Protein AF-A0A1V4LZ28-F1 (afdb_monomer_lite)

Foldseek 3Di:
DDDVVVVVVVVVVVVVVVVVVVVVVVVVLVVVLVVVLVVLVVVLCLVCVPVDDDFVVSQVSSLVVCVVVVNNQQWPDWGWADPDPFKIWIWTWTDDPPPDTDIDIDIDGRPVVVVVVVVVVD

Radius of gyration: 21.16 Å; chains: 1; bounding box: 53×30×66 Å

pLDDT: mean 78.67, std 12.31, range [41.41, 92.69]

Structure (mmCIF, N/CA/C/O backbone):
data_AF-A0A1V4LZ28-F1
#
_entry.id   AF-A0A1V4LZ28-F1
#
loop_
_atom_site.group_PDB
_atom_site.id
_atom_site.type_symbol
_atom_site.label_atom_id
_atom_site.label_alt_id
_atom_site.label_comp_id
_atom_site.label_asym_id
_atom_site.label_entity_id
_atom_site.label_seq_id
_atom_site.pdbx_PDB_ins_code
_atom_site.Cartn_x
_atom_site.Cartn_y
_atom_site.Cartn_z
_atom_site.occupancy
_atom_site.B_iso_or_equiv
_atom_site.auth_seq_id
_atom_site.auth_comp_id
_atom_site.auth_asym_id
_atom_site.auth_atom_id
_atom_site.pdbx_PDB_model_num
ATOM 1 N N . MET A 1 1 ? -38.809 2.994 34.457 1.00 59.03 1 MET A N 1
ATOM 2 C CA . MET A 1 1 ? -38.454 2.431 33.136 1.00 59.03 1 MET A CA 1
ATOM 3 C C . MET A 1 1 ? -37.115 3.049 32.768 1.00 59.03 1 MET A C 1
ATOM 5 O O . MET A 1 1 ? -37.029 3.951 31.951 1.00 59.03 1 MET A O 1
ATOM 9 N N . ASN A 1 2 ? -36.113 2.663 33.554 1.00 67.69 2 ASN A N 1
ATOM 10 C CA . ASN A 1 2 ?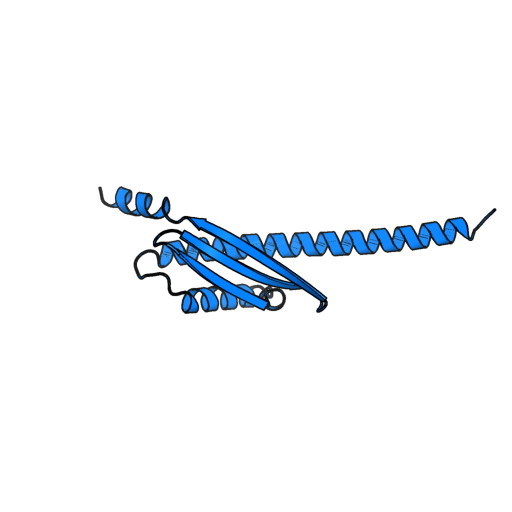 -35.022 3.520 34.011 1.00 67.69 2 ASN A CA 1
ATOM 11 C C . ASN A 1 2 ? -33.722 2.726 33.958 1.00 67.69 2 ASN A C 1
ATOM 13 O O . ASN A 1 2 ? -33.745 1.505 34.105 1.00 67.69 2 ASN A O 1
ATOM 17 N N . ASP A 1 3 ? -32.623 3.444 33.786 1.00 80.31 3 ASP A N 1
ATOM 18 C CA . ASP A 1 3 ? -31.227 3.042 33.976 1.00 80.31 3 ASP A CA 1
ATOM 19 C C . ASP A 1 3 ? -30.696 1.937 33.050 1.00 80.31 3 ASP A C 1
ATOM 21 O O . ASP A 1 3 ? -29.700 2.159 32.368 1.00 80.31 3 ASP A O 1
ATOM 25 N N . TYR A 1 4 ? -31.380 0.801 32.902 1.00 81.75 4 TYR A N 1
ATOM 26 C CA . TYR A 1 4 ? -30.961 -0.286 32.007 1.00 81.75 4 TYR A CA 1
ATOM 27 C C . TYR A 1 4 ? -30.988 0.116 30.530 1.00 81.75 4 TYR A C 1
ATOM 29 O O . TYR A 1 4 ? -30.052 -0.175 29.793 1.00 81.75 4 TYR A O 1
ATOM 37 N N . VAL A 1 5 ? -32.034 0.826 30.095 1.00 84.19 5 VAL A N 1
ATOM 38 C CA . VAL A 1 5 ? -32.138 1.319 28.709 1.00 84.19 5 VAL A CA 1
ATOM 39 C C . VAL A 1 5 ? -31.068 2.375 28.431 1.00 84.19 5 VAL A C 1
ATOM 41 O O . VAL A 1 5 ? -30.476 2.378 27.355 1.00 84.19 5 VAL A O 1
ATOM 44 N N . ILE A 1 6 ? -30.770 3.228 29.416 1.00 85.19 6 ILE A N 1
ATOM 45 C CA . ILE A 1 6 ? -29.747 4.277 29.319 1.00 85.19 6 ILE A CA 1
ATOM 46 C C . ILE A 1 6 ? -28.346 3.650 29.262 1.00 85.19 6 ILE A C 1
ATOM 48 O O . ILE A 1 6 ? -27.538 4.036 28.421 1.00 85.19 6 ILE A O 1
ATOM 52 N N . ALA A 1 7 ? -28.069 2.634 30.085 1.00 88.00 7 ALA A N 1
ATOM 53 C CA . ALA A 1 7 ? -26.811 1.890 30.061 1.00 88.00 7 ALA A CA 1
ATOM 54 C C . ALA A 1 7 ? -26.620 1.107 28.750 1.00 88.00 7 ALA A C 1
ATOM 56 O O . ALA A 1 7 ? -25.523 1.091 28.183 1.00 88.00 7 ALA A O 1
ATOM 57 N N . LEU A 1 8 ? -27.690 0.504 28.223 1.00 87.69 8 LEU A N 1
ATOM 58 C CA . LEU A 1 8 ? -27.664 -0.181 26.930 1.00 87.69 8 LEU A CA 1
ATOM 59 C C . LEU A 1 8 ? -27.381 0.808 25.788 1.00 87.69 8 LEU A C 1
ATOM 61 O O . LEU A 1 8 ? -26.549 0.543 24.925 1.00 87.69 8 LEU A O 1
ATOM 65 N N . PHE A 1 9 ? -28.012 1.983 25.811 1.00 89.31 9 PHE A N 1
ATOM 66 C CA . PHE A 1 9 ? -27.746 3.032 24.826 1.00 89.31 9 PHE A CA 1
ATOM 67 C C . PHE A 1 9 ? -26.326 3.593 24.942 1.00 89.31 9 PHE A C 1
ATOM 69 O O . PHE A 1 9 ? -25.669 3.804 23.924 1.00 89.31 9 PHE A O 1
ATOM 76 N N . GLY A 1 10 ? -25.829 3.801 26.164 1.00 88.31 10 GLY A N 1
ATOM 77 C CA . GLY A 1 10 ? -24.474 4.291 26.410 1.00 88.31 10 GLY A CA 1
ATOM 78 C C . GLY A 1 10 ? -23.404 3.318 25.916 1.00 88.31 10 GLY A C 1
ATOM 79 O O . GLY A 1 10 ? -22.477 3.719 25.214 1.00 88.31 10 GLY A O 1
ATOM 80 N N . THR A 1 11 ? -23.559 2.024 26.203 1.00 90.62 11 THR A N 1
ATOM 81 C CA . THR A 1 11 ? -22.636 0.985 25.710 1.00 90.62 11 THR A CA 1
ATOM 82 C C . THR A 1 11 ? -22.680 0.858 24.188 1.00 90.62 11 THR A C 1
ATOM 84 O O . THR A 1 11 ? -21.628 0.772 23.551 1.00 90.62 11 THR A O 1
ATOM 87 N N . LEU A 1 12 ? -23.871 0.931 23.586 1.00 92.69 12 LEU A N 1
ATOM 88 C CA . LEU A 1 12 ? -24.035 0.894 22.134 1.00 92.69 12 LEU A CA 1
ATOM 89 C C . LEU A 1 12 ? -23.417 2.125 21.454 1.00 92.69 12 LEU A C 1
ATOM 91 O O . LEU A 1 12 ? -22.715 1.978 20.456 1.00 92.69 12 LEU A O 1
ATOM 95 N N . MET A 1 13 ? -23.592 3.323 22.019 1.00 91.00 13 MET A N 1
ATOM 96 C CA . MET A 1 13 ? -22.934 4.538 21.528 1.00 91.00 13 MET A CA 1
ATOM 97 C C . MET A 1 13 ? -21.411 4.435 21.593 1.00 91.00 13 MET A C 1
ATOM 99 O O . MET A 1 13 ? -20.747 4.717 20.598 1.00 91.00 13 MET A O 1
ATOM 103 N N . VAL A 1 14 ? -20.847 4.002 22.726 1.00 90.81 14 VAL A N 1
ATOM 104 C CA . VAL A 1 14 ? -19.392 3.828 22.872 1.00 90.81 14 VAL A CA 1
ATOM 105 C C . VAL A 1 14 ? -18.870 2.816 21.854 1.00 90.81 14 VAL A C 1
ATOM 107 O O . VAL A 1 14 ? -17.859 3.065 21.196 1.00 90.81 14 VAL A O 1
ATOM 110 N N . TYR A 1 15 ? -19.582 1.705 21.662 1.00 91.50 15 TYR A N 1
ATOM 111 C CA . TYR A 1 15 ? -19.235 0.714 20.651 1.00 91.50 15 TYR A CA 1
ATOM 112 C C . TYR A 1 15 ? -19.227 1.317 19.238 1.00 91.50 15 TYR A C 1
ATOM 114 O O . TYR A 1 15 ? -18.227 1.199 18.526 1.00 91.50 15 TYR A O 1
ATOM 122 N N . VAL A 1 16 ? -20.302 2.007 18.842 1.00 89.94 16 VAL A N 1
ATOM 123 C CA . VAL A 1 16 ? -20.415 2.658 17.526 1.00 89.94 16 VAL A CA 1
ATOM 124 C C . VAL A 1 16 ? -19.315 3.703 17.336 1.00 89.94 16 VAL A C 1
ATOM 126 O O . VAL A 1 16 ? -18.692 3.760 16.274 1.00 89.94 16 VAL A O 1
ATOM 129 N N . TRP A 1 17 ? -19.011 4.487 18.367 1.00 89.94 17 TRP A N 1
ATOM 130 C CA . TRP A 1 17 ? -17.968 5.507 18.326 1.00 89.94 17 TRP A CA 1
ATOM 131 C C . TRP A 1 17 ? -16.578 4.897 18.119 1.00 89.94 17 TRP A C 1
ATOM 133 O O . TRP A 1 17 ? -15.843 5.307 17.219 1.00 89.94 17 TRP A O 1
ATOM 143 N N . ILE A 1 18 ? -16.236 3.855 18.884 1.00 86.88 18 ILE A N 1
ATOM 144 C CA . ILE A 1 18 ? -14.971 3.121 18.737 1.00 86.88 18 ILE A CA 1
ATOM 145 C C . ILE A 1 18 ? -14.853 2.526 17.330 1.00 86.88 18 ILE A C 1
ATOM 147 O O . ILE A 1 18 ? -13.792 2.619 16.707 1.00 86.88 18 ILE A O 1
ATOM 151 N N . GLN A 1 19 ? -15.928 1.930 16.807 1.00 84.50 19 GLN A N 1
ATOM 152 C CA . GLN A 1 19 ? -15.933 1.377 15.450 1.00 84.50 19 GLN A CA 1
ATOM 153 C C . GLN A 1 19 ? -15.745 2.465 14.388 1.00 84.50 19 GLN A C 1
ATOM 155 O O . GLN A 1 19 ? -14.978 2.280 13.440 1.00 84.50 19 GLN A O 1
ATOM 160 N N . THR A 1 20 ? -16.374 3.623 14.577 1.00 83.75 20 THR A N 1
ATOM 161 C CA . THR A 1 20 ? -16.260 4.764 13.662 1.00 83.75 20 THR A CA 1
ATOM 162 C C . THR A 1 20 ? -14.832 5.304 13.634 1.00 83.75 20 THR A C 1
ATOM 164 O O . THR A 1 20 ? -14.262 5.457 12.554 1.00 83.75 20 THR A O 1
ATOM 167 N N . ILE A 1 21 ? -14.202 5.502 14.799 1.00 83.25 21 ILE A N 1
ATOM 168 C CA . ILE A 1 21 ? -12.799 5.939 14.887 1.00 83.25 21 ILE A CA 1
ATOM 169 C C . ILE A 1 21 ? -11.869 4.927 14.207 1.00 83.25 21 ILE A C 1
ATOM 171 O O . ILE A 1 21 ? -11.023 5.312 13.398 1.00 83.25 21 ILE A O 1
ATOM 175 N N . LYS A 1 22 ? -12.034 3.625 14.481 1.00 82.25 22 LYS A N 1
ATOM 176 C CA . LYS A 1 22 ? -11.232 2.568 13.839 1.00 82.25 22 LYS A CA 1
ATOM 177 C C . LYS A 1 22 ? -11.381 2.586 12.317 1.00 82.25 22 LYS A C 1
ATOM 179 O O . LYS A 1 22 ? -10.389 2.449 11.602 1.00 82.25 22 LYS A O 1
ATOM 184 N N . SER A 1 23 ? -12.601 2.782 11.821 1.00 80.19 23 SER A N 1
ATOM 185 C CA . SER A 1 23 ? -12.881 2.894 10.388 1.00 80.19 23 SER A CA 1
ATOM 186 C C . SER A 1 23 ? -12.221 4.132 9.774 1.00 80.19 23 SER A C 1
ATOM 188 O O . SER A 1 23 ? -11.576 4.047 8.728 1.00 80.19 23 SER A O 1
ATOM 190 N N . PHE A 1 24 ? -12.284 5.272 10.465 1.00 82.19 24 PHE A N 1
ATOM 191 C CA . PHE A 1 24 ? -11.679 6.515 9.996 1.00 82.19 24 PHE A CA 1
ATOM 192 C C . PHE A 1 24 ? -10.150 6.425 9.920 1.00 82.19 24 PHE A C 1
ATOM 194 O O . PHE A 1 24 ? -9.558 6.771 8.895 1.00 82.19 24 PHE A O 1
ATOM 201 N N . MET A 1 25 ? -9.501 5.884 10.957 1.00 81.81 25 MET A N 1
ATOM 202 C CA . MET A 1 25 ? -8.053 5.643 10.946 1.00 81.81 25 MET A CA 1
ATOM 203 C C . MET A 1 25 ? -7.645 4.712 9.799 1.00 81.81 25 MET A C 1
ATOM 205 O O . MET A 1 25 ? -6.669 4.988 9.101 1.00 81.81 25 MET A O 1
ATOM 209 N N . ARG A 1 26 ? -8.427 3.652 9.544 1.00 78.44 26 ARG A N 1
ATOM 210 C CA . ARG A 1 26 ? -8.206 2.728 8.421 1.00 78.44 26 ARG A CA 1
ATOM 211 C C . ARG A 1 26 ? -8.287 3.444 7.075 1.00 78.44 26 ARG A C 1
ATOM 213 O O . ARG A 1 26 ? -7.409 3.260 6.234 1.00 78.44 26 ARG A O 1
ATOM 220 N N . MET A 1 27 ? -9.310 4.274 6.872 1.00 81.69 27 MET A N 1
ATOM 221 C CA . MET A 1 27 ? -9.453 5.055 5.643 1.00 81.69 27 MET A CA 1
ATOM 222 C C . MET A 1 27 ? -8.292 6.029 5.444 1.00 81.69 27 MET A C 1
ATOM 224 O O . MET A 1 27 ? -7.827 6.196 4.317 1.00 81.69 27 MET A O 1
ATOM 228 N N . ASN A 1 28 ? -7.818 6.668 6.514 1.00 85.56 28 ASN A N 1
ATOM 229 C CA . ASN A 1 28 ? -6.720 7.623 6.423 1.00 85.56 28 ASN A CA 1
ATOM 230 C C . ASN A 1 28 ? -5.391 6.934 6.070 1.00 85.56 28 ASN A C 1
ATOM 232 O O . ASN A 1 28 ? -4.704 7.351 5.138 1.00 85.56 28 ASN A O 1
ATOM 236 N N . LEU A 1 29 ? -5.074 5.825 6.748 1.00 83.75 29 LEU A N 1
ATOM 237 C CA . LEU A 1 29 ? -3.900 5.005 6.444 1.00 83.75 29 LEU A CA 1
ATOM 238 C C . LEU A 1 29 ? -3.931 4.512 4.992 1.00 83.75 29 LEU A C 1
ATOM 240 O O . LEU A 1 29 ? -2.944 4.634 4.268 1.00 83.75 29 LEU A O 1
ATOM 244 N N . PHE A 1 30 ? -5.088 4.024 4.544 1.00 82.44 30 PHE A N 1
ATOM 245 C CA . PHE A 1 30 ? -5.271 3.589 3.167 1.00 82.44 30 PHE A CA 1
ATOM 246 C C . PHE A 1 30 ? -5.018 4.718 2.165 1.00 82.44 30 PHE A C 1
ATOM 248 O O . PHE A 1 30 ? -4.255 4.534 1.219 1.00 82.44 30 PHE A O 1
ATOM 255 N N . LYS A 1 31 ? -5.623 5.896 2.373 1.00 85.25 31 LYS A N 1
ATOM 256 C CA . LYS A 1 31 ? -5.407 7.062 1.503 1.00 85.25 31 LYS A CA 1
ATOM 257 C C . LYS A 1 31 ? -3.926 7.430 1.428 1.00 85.25 31 LYS A C 1
ATOM 259 O O . LYS A 1 31 ? -3.432 7.698 0.335 1.00 85.25 31 LYS A O 1
ATOM 264 N N . LYS A 1 32 ? -3.215 7.386 2.560 1.00 87.06 32 LYS A N 1
ATOM 265 C CA . LYS A 1 32 ? -1.773 7.654 2.630 1.00 87.06 32 LYS A CA 1
ATOM 266 C C . LYS A 1 32 ? -0.971 6.653 1.791 1.00 87.06 32 LYS A C 1
ATOM 268 O O . LYS A 1 32 ? -0.221 7.076 0.915 1.00 87.06 32 LYS A O 1
ATOM 273 N N . ILE A 1 33 ? -1.176 5.350 2.002 1.00 85.50 33 ILE A N 1
ATOM 274 C CA . ILE A 1 33 ? -0.470 4.284 1.266 1.00 85.50 33 ILE A CA 1
ATOM 275 C C . ILE A 1 33 ? -0.783 4.364 -0.229 1.00 85.50 33 ILE A C 1
ATOM 277 O O . ILE A 1 33 ? 0.132 4.374 -1.049 1.00 85.50 33 ILE A O 1
ATOM 281 N N . LYS A 1 34 ? -2.065 4.480 -0.591 1.00 84.38 34 LYS A N 1
ATOM 282 C CA . LYS A 1 34 ? -2.509 4.594 -1.983 1.00 84.38 34 LYS A CA 1
ATOM 283 C C . LYS A 1 34 ? -1.818 5.758 -2.691 1.00 84.38 34 LYS A C 1
ATOM 285 O O . LYS A 1 34 ? -1.231 5.560 -3.751 1.00 84.38 34 LYS A O 1
ATOM 290 N N . ASN A 1 35 ? -1.888 6.959 -2.116 1.00 86.75 35 ASN A N 1
ATOM 291 C CA . ASN A 1 35 ? -1.292 8.143 -2.730 1.00 86.75 35 ASN A CA 1
ATOM 292 C C . ASN A 1 35 ? 0.220 7.983 -2.873 1.00 86.75 35 ASN A C 1
ATOM 294 O O . ASN A 1 35 ? 0.775 8.326 -3.914 1.00 86.75 35 ASN A O 1
ATOM 298 N N . ARG A 1 36 ? 0.883 7.416 -1.860 1.00 87.50 36 ARG A N 1
ATOM 299 C CA . ARG A 1 36 ? 2.329 7.227 -1.898 1.00 87.50 36 ARG A CA 1
ATOM 300 C C . ARG A 1 36 ? 2.753 6.241 -2.976 1.00 87.50 36 ARG A C 1
ATOM 302 O O . ARG A 1 36 ? 3.634 6.555 -3.768 1.00 87.50 36 ARG A O 1
ATOM 309 N N . ILE A 1 37 ? 2.095 5.087 -3.045 1.00 86.00 37 ILE A N 1
ATOM 310 C CA . ILE A 1 37 ? 2.384 4.071 -4.056 1.00 86.00 37 ILE A CA 1
ATOM 311 C C . ILE A 1 37 ? 2.131 4.625 -5.457 1.00 86.00 37 ILE A C 1
ATOM 313 O O . ILE A 1 37 ? 2.973 4.429 -6.324 1.00 86.00 37 ILE A O 1
ATOM 317 N N . LEU A 1 38 ? 1.039 5.363 -5.682 1.00 84.25 38 LEU A N 1
ATOM 318 C CA . LEU A 1 38 ? 0.779 6.000 -6.978 1.00 84.25 38 LEU A CA 1
ATOM 319 C C . LEU A 1 38 ? 1.905 6.960 -7.380 1.00 84.25 38 LEU A C 1
ATOM 321 O O . LEU A 1 38 ? 2.402 6.866 -8.496 1.00 84.25 38 LEU A O 1
ATOM 325 N N . VAL A 1 39 ? 2.351 7.830 -6.468 1.00 86.62 39 VAL A N 1
ATOM 326 C CA . VAL A 1 39 ? 3.462 8.763 -6.730 1.00 86.62 39 VAL A CA 1
ATOM 327 C C . VAL A 1 39 ? 4.751 8.012 -7.058 1.00 86.62 39 VAL A C 1
ATOM 329 O O . VAL A 1 39 ? 5.403 8.321 -8.051 1.00 86.62 39 VAL A O 1
ATOM 332 N N . LEU A 1 40 ? 5.099 7.002 -6.259 1.00 86.88 40 LEU A N 1
ATOM 333 C CA . LEU A 1 40 ? 6.290 6.180 -6.476 1.00 86.88 40 LEU A CA 1
ATOM 334 C C . LEU A 1 40 ? 6.223 5.400 -7.792 1.00 86.88 40 LEU A C 1
ATOM 336 O O . LEU A 1 40 ? 7.230 5.274 -8.479 1.00 86.88 40 LEU A O 1
ATOM 340 N N . THR A 1 41 ? 5.039 4.907 -8.157 1.00 83.50 41 THR A N 1
ATOM 341 C CA . THR A 1 41 ? 4.809 4.218 -9.431 1.00 83.50 41 THR A CA 1
ATOM 342 C C . THR A 1 41 ? 5.041 5.156 -10.595 1.00 83.50 41 THR A C 1
ATOM 344 O O . THR A 1 41 ? 5.787 4.816 -11.506 1.00 83.50 41 THR A O 1
ATOM 347 N N . THR A 1 42 ? 4.445 6.346 -10.552 1.00 81.19 42 THR A N 1
ATOM 348 C CA . THR A 1 42 ? 4.632 7.364 -11.585 1.00 81.19 42 THR A CA 1
ATOM 349 C C . THR A 1 42 ? 6.101 7.750 -11.713 1.00 81.19 42 THR A C 1
ATOM 351 O O . THR A 1 42 ? 6.612 7.795 -12.824 1.00 81.19 42 THR A O 1
ATOM 354 N N . LEU A 1 43 ? 6.798 7.968 -10.595 1.00 83.38 43 LEU A N 1
ATOM 355 C CA . LEU A 1 43 ? 8.217 8.325 -10.594 1.00 83.38 43 LEU A CA 1
ATOM 356 C C . LEU A 1 43 ? 9.082 7.211 -11.198 1.00 83.38 43 LEU A C 1
ATOM 358 O O . LEU A 1 43 ? 9.861 7.470 -12.109 1.00 83.38 43 LEU A O 1
ATOM 362 N N . TYR A 1 44 ? 8.872 5.964 -10.770 1.00 83.25 44 TYR A N 1
ATOM 363 C CA . TYR A 1 44 ? 9.595 4.812 -11.305 1.00 83.25 44 TYR A CA 1
ATOM 364 C C . TYR A 1 44 ? 9.361 4.636 -12.809 1.00 83.25 44 TYR A C 1
ATOM 366 O O . TYR A 1 44 ? 10.307 4.419 -13.562 1.00 83.25 44 TYR A O 1
ATOM 374 N N . VA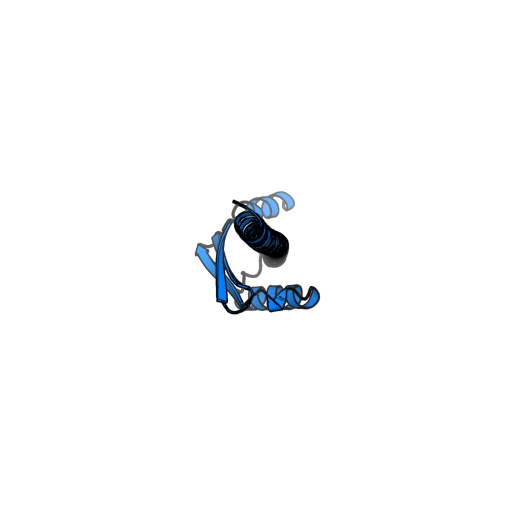L A 1 45 ? 8.105 4.756 -13.248 1.00 78.19 45 VAL A N 1
ATOM 375 C CA . VAL A 1 45 ? 7.724 4.654 -14.660 1.00 78.19 45 VAL A CA 1
ATOM 376 C C . VAL A 1 45 ? 8.362 5.763 -15.487 1.00 78.19 45 VAL A C 1
ATOM 378 O O . VAL A 1 45 ? 8.840 5.477 -16.573 1.00 78.19 45 VAL A O 1
ATOM 381 N N . VAL A 1 46 ? 8.399 7.003 -14.995 1.00 76.12 46 VAL A N 1
ATOM 382 C CA . VAL A 1 46 ? 9.029 8.125 -15.708 1.00 76.12 46 VAL A CA 1
ATOM 383 C C . VAL A 1 46 ? 10.537 7.915 -15.843 1.00 76.12 46 VAL A C 1
ATOM 385 O O . VAL A 1 46 ? 11.078 8.103 -16.930 1.00 76.12 46 VAL A O 1
ATOM 388 N N . GLU A 1 47 ? 11.208 7.480 -14.775 1.00 76.12 47 GLU A N 1
ATOM 389 C CA . GLU A 1 47 ? 12.654 7.223 -14.783 1.00 76.12 47 GLU A CA 1
ATOM 390 C C . GLU A 1 47 ? 13.036 6.036 -15.680 1.00 76.12 47 GLU A C 1
ATOM 392 O O . GLU A 1 47 ? 14.025 6.101 -16.405 1.00 76.12 47 GLU A O 1
ATOM 397 N N . HIS A 1 48 ? 12.227 4.972 -15.683 1.00 73.62 48 HIS A N 1
ATOM 398 C CA . HIS A 1 48 ? 12.522 3.718 -16.388 1.00 73.62 48 HIS A CA 1
ATOM 399 C C . HIS A 1 48 ? 11.678 3.531 -17.659 1.00 73.62 48 HIS A C 1
ATOM 401 O O . HIS A 1 48 ? 11.624 2.434 -18.216 1.00 73.62 48 HIS A O 1
ATOM 407 N N . ALA A 1 49 ? 11.043 4.598 -18.166 1.00 62.84 49 ALA A N 1
ATOM 408 C CA . ALA A 1 49 ? 10.170 4.558 -19.346 1.00 62.84 49 ALA A CA 1
A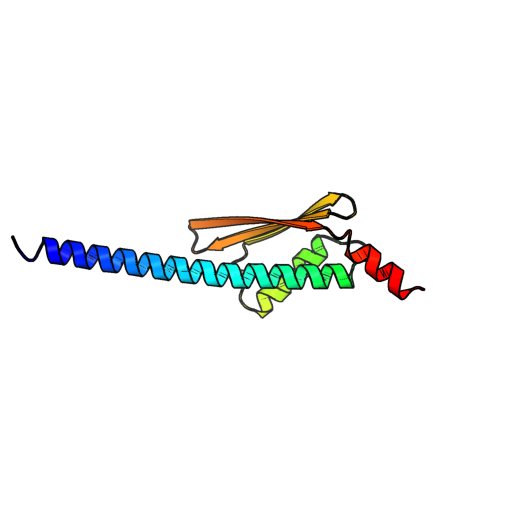TOM 409 C C . ALA A 1 49 ? 10.873 4.006 -20.599 1.00 62.84 49 ALA A C 1
ATOM 411 O O . ALA A 1 49 ? 10.214 3.519 -21.515 1.00 62.84 49 ALA A O 1
ATOM 412 N N . ARG A 1 50 ? 12.208 4.113 -20.655 1.00 52.41 50 ARG A N 1
ATOM 413 C CA . ARG A 1 50 ? 13.031 3.752 -21.818 1.00 52.41 50 ARG A CA 1
ATOM 414 C C . ARG A 1 50 ? 13.692 2.378 -21.738 1.00 52.41 50 ARG A C 1
ATOM 416 O O . ARG A 1 50 ? 13.981 1.817 -22.787 1.00 52.41 50 ARG A O 1
ATOM 423 N N . GLU A 1 51 ? 13.926 1.839 -20.543 1.00 56.50 51 GLU A N 1
ATOM 424 C CA . GLU A 1 51 ? 14.698 0.593 -20.360 1.00 56.50 51 GLU A CA 1
ATOM 425 C C . GLU A 1 51 ? 13.817 -0.661 -20.245 1.00 56.50 51 GLU A C 1
ATOM 427 O O . GLU A 1 51 ? 14.318 -1.776 -20.132 1.00 56.50 51 GLU A O 1
ATOM 432 N N . GLY A 1 52 ? 12.496 -0.492 -20.355 1.00 62.12 52 GLY A N 1
ATOM 433 C CA . GLY A 1 52 ? 11.531 -1.566 -20.173 1.00 62.12 52 GLY A CA 1
ATOM 434 C C . GLY A 1 52 ? 11.219 -1.752 -18.692 1.00 62.12 52 GLY A C 1
ATOM 435 O O . GLY A 1 52 ? 12.092 -1.929 -17.849 1.00 62.12 52 GLY A O 1
ATOM 436 N N . PHE A 1 53 ? 9.938 -1.692 -18.346 1.00 68.00 53 PHE A N 1
ATOM 437 C CA . PHE A 1 53 ? 9.518 -1.850 -16.962 1.00 68.00 53 PHE A CA 1
ATOM 438 C C . PHE A 1 53 ? 9.717 -3.299 -16.502 1.00 68.00 53 PHE A C 1
ATOM 440 O O . PHE A 1 53 ? 9.039 -4.216 -16.971 1.00 68.00 53 PHE A O 1
ATOM 447 N N . ILE A 1 54 ? 10.599 -3.510 -15.524 1.00 69.50 54 ILE A N 1
ATOM 448 C CA . ILE A 1 54 ? 10.834 -4.829 -14.931 1.00 69.50 54 ILE A CA 1
ATOM 449 C C . ILE A 1 54 ? 10.031 -4.937 -13.634 1.00 69.50 54 ILE A C 1
ATOM 451 O O . ILE A 1 54 ? 10.388 -4.365 -12.604 1.00 69.50 54 ILE A O 1
ATOM 455 N N . GLY A 1 55 ? 8.955 -5.730 -13.655 1.00 70.94 55 GLY A N 1
ATOM 456 C CA . GLY A 1 55 ? 8.029 -5.857 -12.520 1.00 70.94 55 GLY A CA 1
ATOM 457 C C . GLY A 1 55 ? 8.690 -6.253 -11.191 1.00 70.94 55 GLY A C 1
ATOM 458 O O . GLY A 1 55 ? 8.265 -5.792 -10.133 1.00 70.94 55 GLY A O 1
ATOM 459 N N . TYR A 1 56 ? 9.765 -7.050 -11.229 1.00 75.62 56 TYR A N 1
ATOM 460 C CA . TYR A 1 56 ? 10.533 -7.412 -10.031 1.00 75.62 56 TYR A CA 1
ATOM 461 C C . TYR A 1 56 ? 11.305 -6.224 -9.434 1.00 75.62 56 TYR A C 1
ATOM 463 O O . TYR A 1 56 ? 11.265 -6.009 -8.222 1.00 75.62 56 TYR A O 1
ATOM 471 N N . GLN A 1 57 ? 11.968 -5.421 -10.273 1.00 81.06 57 GLN A N 1
ATOM 472 C CA . GLN A 1 57 ? 12.701 -4.235 -9.824 1.00 81.06 57 GLN A CA 1
ATOM 473 C C . GLN A 1 57 ? 11.747 -3.183 -9.258 1.00 81.06 57 GLN A C 1
ATOM 475 O O . GLN A 1 57 ? 11.992 -2.657 -8.173 1.00 81.06 57 GLN A O 1
ATOM 480 N N . TYR A 1 58 ? 10.619 -2.960 -9.935 1.00 84.50 58 TYR A N 1
ATOM 481 C CA . TYR A 1 58 ? 9.545 -2.107 -9.442 1.00 84.50 58 TYR A CA 1
ATOM 482 C C . TYR A 1 58 ? 9.049 -2.552 -8.060 1.00 84.50 58 TYR A C 1
ATOM 484 O O . TYR A 1 58 ? 8.958 -1.748 -7.131 1.00 84.50 58 TYR A O 1
ATOM 492 N N . ARG A 1 59 ? 8.760 -3.848 -7.891 1.00 83.94 59 ARG A N 1
ATOM 493 C CA . ARG A 1 59 ? 8.277 -4.386 -6.614 1.00 83.94 59 ARG A CA 1
ATOM 494 C C . ARG A 1 59 ? 9.280 -4.124 -5.488 1.00 83.94 59 ARG A C 1
ATOM 496 O O . ARG A 1 59 ? 8.882 -3.659 -4.421 1.00 83.94 59 ARG A O 1
ATOM 503 N N . ASN A 1 60 ? 10.565 -4.376 -5.730 1.00 87.12 60 ASN A N 1
ATOM 504 C CA . ASN A 1 60 ? 11.617 -4.119 -4.747 1.00 87.12 60 ASN A CA 1
ATOM 505 C C . ASN A 1 60 ? 11.772 -2.625 -4.441 1.00 87.12 60 ASN A C 1
ATOM 507 O O . ASN A 1 60 ? 11.930 -2.256 -3.278 1.00 87.12 60 ASN A O 1
ATOM 511 N N . PHE A 1 61 ? 11.672 -1.765 -5.457 1.00 88.12 61 PHE A N 1
ATOM 512 C CA . PHE A 1 61 ? 11.681 -0.315 -5.285 1.00 88.12 61 PHE A CA 1
ATOM 513 C C . PHE A 1 61 ? 10.547 0.148 -4.362 1.00 88.12 61 PHE A C 1
ATOM 515 O O . PHE A 1 61 ? 10.804 0.849 -3.382 1.00 88.12 61 PHE A O 1
ATOM 522 N N . ILE A 1 62 ? 9.314 -0.300 -4.621 1.00 88.19 62 ILE A N 1
ATOM 523 C CA . ILE A 1 62 ? 8.155 0.037 -3.790 1.00 88.19 62 ILE A CA 1
ATOM 524 C C . ILE A 1 62 ? 8.324 -0.490 -2.369 1.00 88.19 62 ILE A C 1
ATOM 526 O O . ILE A 1 62 ? 8.098 0.259 -1.425 1.00 88.19 62 ILE A O 1
ATOM 530 N N . TYR A 1 63 ? 8.740 -1.744 -2.187 1.00 88.50 63 TYR A N 1
ATOM 531 C CA . TYR A 1 63 ? 8.914 -2.298 -0.844 1.00 88.50 63 TYR A CA 1
ATOM 532 C C . TYR A 1 63 ? 9.960 -1.551 -0.029 1.00 88.50 63 TYR A C 1
ATOM 534 O O . TYR A 1 63 ? 9.671 -1.220 1.116 1.00 88.50 63 TYR A O 1
ATOM 542 N N . ARG A 1 64 ? 11.104 -1.204 -0.626 1.00 89.75 64 ARG A N 1
ATOM 543 C CA . ARG A 1 64 ? 12.134 -0.405 0.046 1.00 89.75 64 ARG A CA 1
ATOM 544 C C . ARG A 1 64 ? 11.601 0.967 0.458 1.00 89.75 64 ARG A C 1
ATOM 546 O O . ARG A 1 64 ? 11.804 1.396 1.585 1.00 89.75 64 ARG A O 1
ATOM 553 N N . LYS A 1 65 ? 10.864 1.643 -0.429 1.00 89.25 65 LYS A N 1
ATOM 554 C CA . LYS A 1 65 ? 10.271 2.953 -0.116 1.00 89.25 65 LYS A CA 1
ATOM 555 C C . LYS A 1 65 ? 9.164 2.886 0.930 1.00 89.25 65 LYS A C 1
ATOM 557 O O . LYS A 1 65 ? 9.057 3.777 1.762 1.00 89.25 65 LYS A O 1
ATOM 562 N N . LEU A 1 66 ? 8.366 1.824 0.932 1.00 87.69 66 LEU A N 1
ATOM 563 C CA . LEU A 1 66 ? 7.373 1.600 1.982 1.00 87.69 66 LEU A CA 1
ATOM 564 C C . LEU A 1 66 ? 8.015 1.239 3.326 1.00 87.69 66 LEU A C 1
ATOM 566 O O . LEU A 1 66 ? 7.419 1.513 4.364 1.00 87.69 66 LEU A O 1
ATOM 570 N N . GLU A 1 67 ? 9.187 0.607 3.319 1.00 88.94 67 GLU A N 1
ATOM 571 C CA . GLU A 1 67 ? 9.951 0.277 4.523 1.00 88.94 67 GLU A CA 1
ATOM 572 C C . GLU A 1 67 ? 10.566 1.528 5.160 1.00 88.94 67 GLU A C 1
ATOM 574 O O . GLU A 1 67 ? 10.398 1.721 6.359 1.00 88.94 67 GLU A O 1
ATOM 579 N N . GLU A 1 68 ? 11.143 2.430 4.354 1.00 88.06 68 GLU A N 1
ATOM 580 C CA . GLU A 1 68 ? 11.631 3.752 4.796 1.00 88.06 68 GLU A CA 1
ATOM 581 C C . GLU A 1 68 ? 10.549 4.580 5.526 1.00 88.06 68 GLU A C 1
ATOM 583 O O . GLU A 1 68 ? 10.865 5.444 6.339 1.00 88.06 68 GLU A O 1
ATOM 588 N N . GLU A 1 69 ? 9.269 4.320 5.248 1.00 83.88 69 GLU A N 1
ATOM 589 C CA . GLU A 1 69 ? 8.124 5.043 5.817 1.00 83.88 69 GLU A CA 1
ATOM 590 C C . GLU A 1 69 ? 7.327 4.237 6.851 1.00 83.88 69 GLU A C 1
ATOM 592 O O . GLU A 1 69 ? 6.232 4.654 7.237 1.00 83.88 69 GLU A O 1
ATOM 597 N N . GLU A 1 70 ? 7.823 3.064 7.258 1.00 85.31 70 GLU A N 1
ATOM 598 C CA . GLU A 1 70 ? 7.141 2.135 8.176 1.00 85.31 70 GLU A CA 1
ATOM 599 C C . GLU A 1 70 ? 5.740 1.691 7.693 1.00 85.31 70 GLU A C 1
ATOM 601 O O . GLU A 1 70 ? 4.917 1.162 8.449 1.00 85.31 70 GLU A O 1
ATOM 606 N N . LEU A 1 71 ? 5.447 1.875 6.401 1.00 84.88 71 LEU A N 1
ATOM 607 C CA . LEU A 1 71 ? 4.182 1.504 5.767 1.00 84.88 71 LEU A CA 1
ATOM 608 C C . LEU A 1 71 ? 4.185 0.056 5.269 1.00 84.88 71 LEU A C 1
ATOM 610 O O . LEU A 1 71 ? 3.118 -0.514 5.031 1.00 84.88 71 LEU A O 1
ATOM 614 N N . A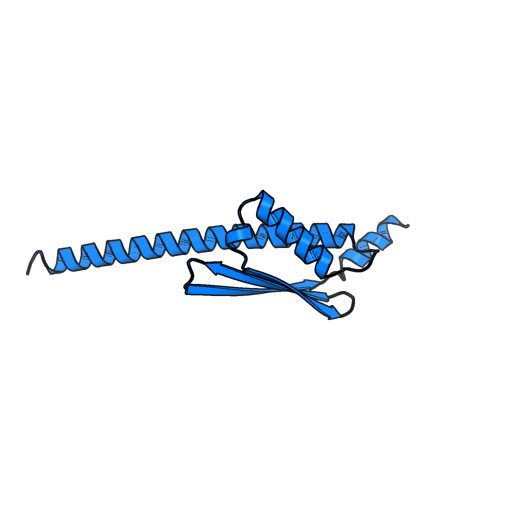RG A 1 72 ? 5.368 -0.559 5.139 1.00 85.19 72 ARG A N 1
ATOM 615 C CA . ARG A 1 72 ? 5.546 -1.931 4.642 1.00 85.19 72 ARG A CA 1
ATOM 616 C C . ARG A 1 72 ? 4.720 -2.961 5.412 1.00 85.19 72 ARG A C 1
ATOM 618 O O . ARG A 1 72 ? 4.163 -3.856 4.788 1.00 85.19 72 ARG A O 1
ATOM 625 N N . GLN A 1 73 ? 4.585 -2.804 6.729 1.00 85.88 73 GLN A N 1
ATOM 626 C CA . GLN A 1 73 ? 3.812 -3.708 7.594 1.00 85.88 73 GLN A CA 1
ATOM 627 C C . GLN A 1 73 ? 2.324 -3.822 7.208 1.00 85.88 73 GLN A C 1
ATOM 629 O O . GLN A 1 73 ? 1.677 -4.816 7.517 1.00 85.88 73 GLN A O 1
ATOM 634 N N . TRP A 1 74 ? 1.785 -2.820 6.508 1.00 85.12 74 TRP A N 1
ATOM 635 C CA . TRP A 1 74 ? 0.385 -2.773 6.081 1.00 85.12 74 TRP A CA 1
ATOM 636 C C . TRP A 1 74 ? 0.173 -3.312 4.664 1.00 85.12 74 TRP A C 1
ATOM 638 O O . TRP A 1 74 ? -0.966 -3.458 4.220 1.00 85.12 74 TRP A O 1
ATOM 648 N N . VAL A 1 75 ? 1.258 -3.599 3.941 1.00 86.00 75 VAL A N 1
ATOM 649 C CA . VAL A 1 75 ? 1.241 -4.041 2.547 1.00 86.00 75 VAL A CA 1
ATOM 650 C C . VAL A 1 75 ? 1.779 -5.463 2.476 1.00 86.00 75 VAL A C 1
ATOM 652 O O . VAL A 1 75 ? 2.977 -5.695 2.616 1.00 86.00 75 VAL A O 1
ATOM 655 N N . GLU A 1 76 ? 0.890 -6.419 2.216 1.00 87.62 76 GLU A N 1
ATOM 656 C CA . GLU A 1 76 ? 1.229 -7.837 2.081 1.00 87.62 76 GLU A CA 1
ATOM 657 C C . GLU A 1 76 ? 1.906 -8.085 0.729 1.00 87.62 76 GLU A C 1
ATOM 659 O O . GLU A 1 76 ? 2.999 -8.659 0.654 1.00 87.62 76 GLU A O 1
ATOM 664 N N . ARG A 1 77 ? 1.296 -7.582 -0.351 1.00 86.94 77 ARG A N 1
ATOM 665 C CA . ARG A 1 77 ? 1.786 -7.794 -1.712 1.00 86.94 77 ARG A CA 1
ATOM 666 C C . ARG A 1 77 ? 1.548 -6.587 -2.610 1.00 86.94 77 ARG A C 1
ATOM 668 O O . ARG A 1 77 ? 0.487 -5.974 -2.592 1.00 86.94 77 ARG A O 1
ATOM 675 N N . VAL A 1 78 ? 2.542 -6.295 -3.440 1.00 87.00 78 VAL A N 1
ATOM 676 C CA . VAL A 1 78 ? 2.440 -5.390 -4.587 1.00 87.00 78 VAL A CA 1
ATOM 677 C C . VAL A 1 78 ? 2.690 -6.210 -5.839 1.00 87.00 78 VAL A C 1
ATOM 679 O O . VAL A 1 78 ? 3.722 -6.871 -5.948 1.00 87.00 78 VAL A O 1
ATOM 682 N N . ASP A 1 79 ? 1.764 -6.180 -6.784 1.00 85.94 79 ASP A N 1
ATOM 683 C CA . ASP A 1 79 ? 1.887 -6.889 -8.051 1.00 85.94 79 ASP A CA 1
ATOM 684 C C . ASP A 1 79 ? 1.587 -5.975 -9.232 1.00 85.94 79 ASP A C 1
ATOM 686 O O . ASP A 1 79 ? 0.787 -5.052 -9.120 1.00 85.94 79 ASP A O 1
ATOM 690 N N . VAL A 1 80 ? 2.237 -6.221 -10.364 1.00 83.44 80 VAL A N 1
ATOM 691 C CA . VAL A 1 80 ? 2.013 -5.451 -11.588 1.00 83.44 80 VAL A CA 1
ATOM 692 C C . VAL A 1 80 ? 1.769 -6.402 -12.733 1.00 83.44 80 VAL A C 1
ATOM 694 O O . VAL A 1 80 ? 2.588 -7.275 -13.014 1.00 83.44 80 VAL A O 1
ATOM 697 N N . ARG A 1 81 ? 0.646 -6.195 -13.414 1.00 84.31 81 ARG A N 1
ATOM 698 C CA . ARG A 1 81 ? 0.246 -6.980 -14.572 1.00 84.31 81 ARG A CA 1
ATOM 699 C C . ARG A 1 81 ? 0.115 -6.084 -15.787 1.00 84.31 81 ARG A C 1
ATOM 701 O O . ARG A 1 81 ? -0.752 -5.218 -15.822 1.00 84.31 81 ARG A O 1
ATOM 708 N N . TRP A 1 82 ? 0.937 -6.329 -16.795 1.00 81.50 82 TRP A N 1
ATOM 709 C CA . TRP A 1 82 ? 0.807 -5.678 -18.094 1.00 81.50 82 TRP A CA 1
ATOM 710 C C . TRP A 1 82 ? -0.441 -6.185 -18.814 1.00 81.50 82 TRP A C 1
ATOM 712 O O . TRP A 1 82 ? -0.677 -7.390 -18.880 1.00 81.50 82 TRP A O 1
ATOM 722 N N . ILE A 1 83 ? -1.256 -5.256 -19.314 1.00 83.81 83 ILE A N 1
ATOM 723 C CA . ILE A 1 83 ? -2.376 -5.560 -20.212 1.00 83.81 83 ILE A CA 1
ATOM 724 C C . ILE A 1 83 ? -1.877 -5.504 -21.659 1.00 83.81 83 ILE A C 1
ATOM 726 O O . ILE A 1 83 ? -2.215 -6.362 -22.467 1.00 83.81 83 ILE A O 1
ATOM 730 N N . ASN A 1 84 ? -1.087 -4.482 -21.986 1.00 81.38 84 ASN A N 1
ATOM 731 C CA . ASN A 1 84 ? -0.472 -4.264 -23.293 1.00 81.38 84 ASN A CA 1
ATOM 732 C C . ASN A 1 84 ? 0.778 -3.380 -23.125 1.00 81.38 84 ASN A C 1
ATOM 734 O O . ASN A 1 84 ? 1.138 -3.057 -22.004 1.00 81.38 84 ASN A O 1
ATOM 738 N N . GLU A 1 85 ? 1.423 -2.953 -24.209 1.00 75.38 85 GLU A N 1
ATOM 739 C CA . GLU A 1 85 ? 2.689 -2.195 -24.167 1.00 75.38 85 GLU A CA 1
ATOM 740 C C . GLU A 1 85 ? 2.635 -0.870 -23.384 1.00 75.38 85 GLU A C 1
ATOM 742 O O . GLU A 1 85 ? 3.658 -0.409 -22.883 1.00 75.38 85 GLU A O 1
ATOM 747 N N . THR A 1 86 ? 1.459 -0.249 -23.250 1.00 74.12 86 THR A N 1
ATOM 748 C CA . THR A 1 86 ? 1.313 1.063 -22.599 1.00 74.12 86 THR A CA 1
ATOM 749 C C . THR A 1 86 ? 0.435 1.036 -21.353 1.00 74.12 86 THR A C 1
ATOM 751 O O . THR A 1 86 ? 0.354 2.042 -20.650 1.00 74.12 86 THR A O 1
ATOM 754 N N . ARG A 1 87 ? -0.216 -0.089 -21.039 1.00 81.88 87 ARG A N 1
ATOM 755 C CA . ARG A 1 87 ? -1.153 -0.209 -19.918 1.00 81.88 87 ARG A CA 1
ATOM 756 C C . ARG A 1 87 ? -0.793 -1.362 -19.008 1.00 81.88 87 ARG A C 1
ATOM 758 O O . ARG A 1 87 ? -0.599 -2.496 -19.450 1.00 81.88 87 ARG A O 1
ATOM 765 N N . PHE A 1 88 ? -0.844 -1.093 -17.713 1.00 83.56 88 PHE A N 1
ATOM 766 C CA . PHE A 1 88 ? -0.685 -2.103 -16.678 1.00 83.56 88 PHE A CA 1
ATOM 767 C C . PHE A 1 88 ? -1.679 -1.889 -15.542 1.00 83.56 88 PHE A C 1
ATOM 769 O O . PHE A 1 88 ? -2.206 -0.800 -15.340 1.00 83.56 88 PHE A O 1
ATOM 776 N N . VAL A 1 89 ? -1.930 -2.948 -14.785 1.00 86.00 89 VAL A N 1
ATOM 777 C CA . VAL A 1 89 ? -2.713 -2.922 -13.554 1.00 86.00 89 VAL A CA 1
ATOM 778 C C . VAL A 1 89 ? -1.773 -3.142 -12.390 1.00 86.00 89 VAL A C 1
ATOM 780 O O . VAL A 1 89 ? -1.110 -4.177 -12.299 1.00 86.00 89 VAL A O 1
ATOM 783 N N . LEU A 1 90 ? -1.737 -2.176 -11.485 1.00 85.88 90 LEU A N 1
ATOM 784 C CA . LEU A 1 90 ? -1.070 -2.305 -10.203 1.00 85.88 90 LEU A CA 1
ATOM 785 C C . LEU A 1 90 ? -2.050 -2.894 -9.191 1.00 85.88 90 LEU A C 1
ATOM 787 O O . LEU A 1 90 ? -3.046 -2.260 -8.857 1.00 85.88 90 LEU A O 1
ATOM 791 N N . SER A 1 91 ? -1.755 -4.085 -8.690 1.00 88.06 91 SER A N 1
ATOM 792 C CA . SER A 1 91 ? -2.500 -4.722 -7.608 1.00 88.06 91 SER A CA 1
ATOM 793 C C . SER A 1 91 ? -1.795 -4.503 -6.273 1.00 88.06 91 SER A C 1
ATOM 795 O O . SER A 1 91 ? -0.596 -4.748 -6.143 1.00 88.06 91 SER A O 1
ATOM 797 N N . LEU A 1 92 ? -2.547 -4.065 -5.271 1.00 87.69 92 LEU A N 1
ATOM 798 C CA . LEU A 1 92 ? -2.087 -3.868 -3.906 1.00 87.69 92 LEU A CA 1
ATOM 799 C C . LEU A 1 92 ? -2.936 -4.712 -2.960 1.00 87.69 92 LEU A C 1
ATOM 801 O O . LEU A 1 92 ? -4.117 -4.418 -2.777 1.00 87.69 92 LEU A O 1
ATOM 805 N N . ASP A 1 93 ? -2.315 -5.700 -2.327 1.00 87.81 93 ASP A N 1
ATOM 806 C CA . ASP A 1 93 ? -2.908 -6.452 -1.228 1.00 87.81 93 ASP A CA 1
ATOM 807 C C . ASP A 1 93 ? -2.421 -5.857 0.091 1.00 87.81 93 ASP A C 1
ATOM 809 O O . ASP A 1 93 ? -1.222 -5.845 0.394 1.00 87.81 93 ASP A O 1
ATOM 813 N N . MET A 1 94 ? -3.358 -5.354 0.886 1.00 84.25 94 MET A N 1
ATOM 814 C CA . MET A 1 94 ? -3.087 -4.831 2.219 1.00 84.25 94 MET A CA 1
ATOM 815 C C . MET A 1 94 ? -3.664 -5.739 3.286 1.00 84.25 94 MET A C 1
ATOM 817 O O . MET A 1 94 ? -4.791 -6.230 3.161 1.00 84.25 94 MET A O 1
ATOM 821 N N . LEU A 1 95 ? -2.912 -5.865 4.373 1.00 80.12 95 LEU A N 1
ATOM 822 C CA . LEU A 1 95 ? -3.324 -6.581 5.564 1.00 80.12 95 LEU A CA 1
ATOM 823 C C . LEU A 1 95 ? -3.578 -5.564 6.675 1.00 80.12 95 LEU A C 1
ATOM 825 O O . LEU A 1 95 ? -2.677 -4.836 7.085 1.00 80.12 95 LEU A O 1
ATOM 829 N N . TYR A 1 96 ? -4.812 -5.513 7.172 1.00 68.94 96 TYR A N 1
ATOM 830 C CA . TYR A 1 96 ? -5.152 -4.721 8.348 1.00 68.94 96 TYR A CA 1
ATOM 831 C C . TYR A 1 96 ? -5.657 -5.638 9.461 1.00 68.94 96 TYR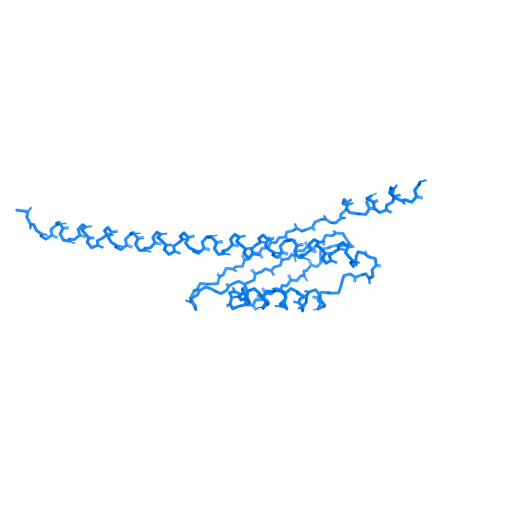 A C 1
ATOM 833 O O . TYR A 1 96 ? -6.738 -6.222 9.370 1.00 68.94 96 TYR A O 1
ATOM 841 N N . ASN A 1 97 ? -4.873 -5.720 10.537 1.00 64.75 97 ASN A N 1
ATOM 842 C CA . ASN A 1 97 ? -5.243 -6.364 11.795 1.00 64.75 97 ASN A CA 1
ATOM 843 C C . ASN A 1 97 ? -5.655 -7.848 11.651 1.00 64.75 97 ASN A C 1
ATOM 845 O O . ASN A 1 97 ? -6.722 -8.239 12.123 1.00 64.75 97 ASN A O 1
ATOM 849 N N . ASN A 1 98 ? -4.823 -8.638 10.953 1.00 64.50 98 ASN A N 1
ATOM 850 C CA . ASN A 1 98 ? -4.889 -10.097 10.712 1.00 64.50 98 ASN A CA 1
ATOM 851 C C . ASN A 1 98 ? -6.184 -10.689 10.122 1.00 64.50 98 ASN A C 1
ATOM 853 O O . ASN A 1 98 ? -6.165 -11.831 9.677 1.00 64.50 98 ASN A O 1
ATOM 857 N N . ASN A 1 99 ? -7.273 -9.927 10.043 1.00 64.38 99 ASN A N 1
ATOM 858 C CA . ASN A 1 99 ? -8.594 -10.424 9.652 1.00 64.38 99 ASN A CA 1
ATOM 859 C C . ASN A 1 99 ? -9.172 -9.703 8.432 1.00 64.38 99 ASN A C 1
ATOM 861 O O . ASN A 1 99 ? -10.154 -10.170 7.860 1.00 64.38 99 ASN A O 1
ATOM 865 N N . LEU A 1 100 ? -8.596 -8.566 8.028 1.00 68.69 100 LEU A N 1
ATOM 866 C CA . LEU A 1 100 ? -9.093 -7.800 6.893 1.00 68.69 100 LEU A CA 1
ATOM 867 C C . LEU A 1 100 ? -8.023 -7.680 5.812 1.00 68.69 100 LEU A C 1
ATOM 869 O O . LEU A 1 100 ? -7.056 -6.928 5.953 1.00 68.69 100 LEU A O 1
ATOM 873 N N . ARG A 1 101 ? -8.244 -8.404 4.714 1.00 77.75 101 ARG A N 1
ATOM 874 C CA . ARG A 1 101 ? -7.488 -8.261 3.472 1.00 77.75 101 ARG A CA 1
ATOM 875 C C . ARG A 1 101 ? -8.241 -7.342 2.531 1.00 77.75 101 ARG A C 1
ATOM 877 O O . ARG A 1 101 ? -9.419 -7.558 2.261 1.00 77.75 101 ARG A O 1
ATOM 884 N N . MET A 1 102 ? -7.561 -6.319 2.036 1.00 78.44 102 MET A N 1
ATOM 885 C CA . MET A 1 102 ? -8.112 -5.443 1.011 1.00 78.44 102 MET A CA 1
ATOM 886 C C . MET A 1 102 ? -7.219 -5.497 -0.215 1.00 78.44 102 MET A C 1
ATOM 888 O O . MET A 1 102 ? -6.036 -5.172 -0.125 1.00 78.44 102 MET A O 1
ATOM 892 N N . LYS A 1 103 ? -7.808 -5.880 -1.346 1.00 84.38 103 LYS A N 1
ATOM 893 C CA . LYS A 1 103 ? -7.149 -5.873 -2.644 1.00 84.38 103 LYS A CA 1
ATOM 894 C C . LYS A 1 103 ? -7.625 -4.671 -3.445 1.00 84.38 103 LYS A C 1
ATOM 896 O O . LYS A 1 103 ? -8.828 -4.450 -3.572 1.00 84.38 103 LYS A O 1
ATOM 901 N N . TYR A 1 104 ? -6.683 -3.921 -3.997 1.00 81.62 104 TYR A N 1
ATOM 902 C CA . TYR A 1 104 ? -6.962 -2.792 -4.874 1.00 81.62 104 TYR A CA 1
ATOM 903 C C . TYR A 1 104 ? -6.227 -2.950 -6.188 1.00 81.62 104 TYR A C 1
ATOM 905 O O . TYR A 1 104 ? -5.061 -3.321 -6.194 1.00 81.62 104 TYR A O 1
ATOM 913 N N . GLU A 1 105 ? -6.903 -2.631 -7.284 1.00 86.00 105 GLU A N 1
ATOM 914 C CA . GLU A 1 105 ? -6.338 -2.664 -8.626 1.00 86.00 105 GLU A CA 1
ATOM 915 C C . GLU A 1 105 ? -6.405 -1.259 -9.227 1.00 86.00 105 GLU A C 1
ATOM 917 O O . GLU A 1 105 ? -7.468 -0.638 -9.283 1.00 86.00 105 GLU A O 1
ATOM 922 N N . PHE A 1 106 ? -5.253 -0.739 -9.640 1.00 84.00 106 PHE A N 1
ATOM 923 C CA . PHE A 1 106 ? -5.119 0.573 -10.258 1.00 84.00 106 PHE A CA 1
ATOM 924 C C . PHE A 1 106 ? -4.730 0.382 -11.723 1.00 84.00 106 PHE A C 1
ATOM 926 O O . PHE A 1 106 ? -3.590 -0.010 -11.992 1.00 84.00 106 PHE A O 1
ATOM 933 N N . PRO A 1 107 ? -5.646 0.626 -12.674 1.00 82.94 107 PRO A N 1
ATOM 934 C CA . PRO A 1 107 ? -5.285 0.662 -14.079 1.00 82.94 107 PRO A CA 1
ATOM 935 C C . PRO A 1 107 ? -4.463 1.925 -14.345 1.00 82.94 107 PRO A C 1
ATOM 937 O O . PRO A 1 107 ? -4.894 3.038 -14.044 1.00 82.94 107 PRO A O 1
ATOM 940 N N . MET A 1 108 ? -3.277 1.739 -14.906 1.00 80.81 108 MET A N 1
ATOM 941 C CA . MET A 1 108 ? -2.356 2.797 -15.293 1.00 80.81 108 MET A CA 1
ATOM 942 C C . MET A 1 108 ? -2.229 2.798 -16.815 1.00 80.81 108 MET A C 1
ATOM 944 O O . MET A 1 108 ? -2.067 1.741 -17.429 1.00 80.81 108 MET A O 1
ATOM 948 N N . ASP A 1 109 ? -2.305 3.983 -17.417 1.00 81.25 109 ASP A N 1
ATOM 949 C CA . ASP A 1 109 ? -2.123 4.189 -18.853 1.00 81.25 109 ASP A CA 1
ATOM 950 C C . ASP A 1 109 ? -0.955 5.158 -19.080 1.00 81.25 109 ASP A C 1
ATOM 952 O O . ASP A 1 109 ? -0.992 6.316 -18.663 1.00 81.25 109 ASP A O 1
ATOM 956 N N . MET A 1 110 ? 0.098 4.667 -19.729 1.00 72.19 110 MET A N 1
ATOM 957 C CA . MET A 1 110 ? 1.328 5.404 -20.018 1.00 72.19 110 MET A CA 1
ATOM 958 C C . MET A 1 110 ? 1.305 6.100 -21.383 1.00 72.19 110 MET A C 1
ATOM 960 O O . MET A 1 110 ? 2.267 6.780 -21.735 1.00 72.19 110 MET A O 1
ATOM 964 N N . THR A 1 111 ? 0.219 5.992 -22.155 1.00 69.56 111 THR A N 1
ATOM 965 C CA . THR A 1 111 ? 0.134 6.530 -23.528 1.00 69.56 111 THR A CA 1
ATOM 966 C C . THR A 1 111 ? 0.349 8.052 -23.579 1.00 69.56 111 THR A C 1
ATOM 968 O O . THR A 1 111 ? 0.828 8.589 -24.577 1.00 69.56 111 THR A O 1
ATOM 971 N N . GLN A 1 112 ? 0.038 8.773 -22.495 1.00 58.12 112 GLN A N 1
ATOM 972 C CA . GLN A 1 112 ? 0.300 10.214 -22.406 1.00 58.12 112 GLN A CA 1
ATOM 973 C C . GLN A 1 112 ? 1.778 10.551 -22.161 1.00 58.12 112 GLN A C 1
ATOM 975 O O . GLN A 1 112 ? 2.236 11.594 -22.619 1.00 58.12 112 GLN A O 1
ATOM 980 N N . MET A 1 113 ? 2.541 9.672 -21.505 1.00 55.34 113 MET A N 1
ATOM 981 C CA . MET A 1 113 ? 3.954 9.910 -21.177 1.00 55.34 113 MET A CA 1
ATOM 982 C C . MET A 1 113 ? 4.865 9.771 -22.407 1.00 55.34 113 MET A C 1
ATOM 984 O O . MET A 1 113 ? 5.872 10.468 -22.521 1.00 55.34 113 MET A O 1
ATOM 988 N N . THR A 1 114 ? 4.483 8.936 -23.380 1.00 50.72 114 THR A N 1
ATOM 989 C CA . THR A 1 114 ? 5.209 8.784 -24.652 1.00 50.72 114 THR A CA 1
ATOM 990 C C . THR A 1 114 ? 5.175 10.065 -25.496 1.00 50.72 114 THR A C 1
ATOM 992 O O . THR A 1 114 ? 6.148 10.378 -26.180 1.00 50.72 114 THR A O 1
ATOM 995 N N . ARG A 1 115 ? 4.084 10.845 -25.424 1.00 47.06 115 ARG A N 1
ATOM 996 C CA . ARG A 1 115 ? 3.929 12.096 -26.190 1.00 47.06 115 ARG A CA 1
ATOM 997 C C . ARG A 1 115 ? 4.827 13.220 -25.677 1.00 47.06 115 ARG A C 1
ATOM 999 O O . ARG A 1 115 ? 5.344 13.987 -26.481 1.00 47.06 115 ARG A O 1
ATOM 1006 N N . THR A 1 116 ? 5.053 13.304 -24.368 1.00 49.78 116 THR A N 1
ATOM 1007 C CA . THR A 1 116 ? 5.931 14.325 -23.776 1.00 49.78 116 THR A CA 1
ATOM 1008 C C . THR A 1 116 ? 7.397 14.080 -24.134 1.00 49.78 116 THR A C 1
ATOM 1010 O O . THR A 1 116 ? 8.082 15.018 -24.520 1.00 49.78 116 THR A O 1
ATOM 1013 N N . SER A 1 117 ? 7.858 12.821 -24.160 1.00 43.75 117 SER A N 1
ATOM 1014 C CA . SER A 1 117 ? 9.239 12.508 -24.575 1.00 43.75 117 SER A CA 1
ATOM 1015 C C . SER A 1 117 ? 9.529 12.781 -26.061 1.00 43.75 117 SER A C 1
ATOM 1017 O O . SER A 1 117 ? 10.704 12.803 -26.433 1.00 43.75 117 SER A O 1
ATOM 1019 N N . MET A 1 118 ? 8.511 12.923 -26.916 1.00 46.09 118 MET A N 1
ATOM 1020 C CA . MET A 1 118 ? 8.702 13.300 -28.324 1.00 46.09 118 MET A CA 1
ATOM 1021 C C . MET A 1 118 ? 8.731 14.816 -28.526 1.00 46.09 118 MET A C 1
ATOM 1023 O O . MET A 1 118 ? 9.365 15.274 -29.466 1.00 46.09 118 MET A O 1
ATOM 1027 N N . LYS A 1 119 ? 8.098 15.590 -27.637 1.00 44.56 119 LYS A N 1
ATOM 1028 C CA . LYS A 1 119 ? 8.031 17.051 -27.753 1.00 44.56 119 LYS A CA 1
ATOM 1029 C C . LYS A 1 119 ? 9.311 17.762 -27.298 1.00 44.56 119 LYS A C 1
ATOM 1031 O O . LYS A 1 119 ? 9.58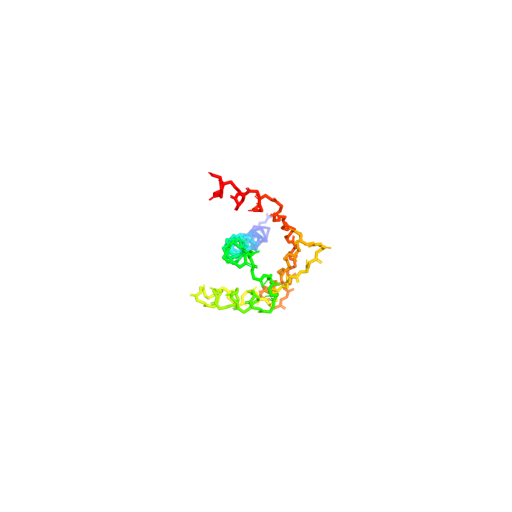4 18.850 -27.773 1.00 44.56 119 LYS A O 1
ATOM 1036 N N . ASP A 1 120 ? 10.112 17.125 -26.443 1.00 48.00 120 ASP A N 1
ATOM 1037 C CA . ASP A 1 120 ? 11.428 17.632 -26.012 1.00 48.00 120 ASP A CA 1
ATOM 1038 C C . ASP A 1 120 ? 12.569 17.291 -27.001 1.00 48.00 120 ASP A C 1
ATOM 1040 O O . ASP A 1 120 ? 13.746 17.461 -26.684 1.00 48.00 120 ASP A O 1
ATOM 1044 N N . LYS A 1 121 ? 12.243 16.744 -28.182 1.00 46.00 121 LYS A N 1
ATOM 1045 C CA . LYS A 1 121 ? 13.204 16.384 -29.242 1.00 46.00 121 LYS A CA 1
ATOM 1046 C C . LYS A 1 121 ? 13.034 17.185 -30.544 1.00 46.00 121 LYS A C 1
ATOM 1048 O O . LYS A 1 121 ? 13.758 16.893 -31.496 1.00 46.00 121 LYS A O 1
ATOM 1053 N N . GLU A 1 122 ? 12.113 18.146 -30.589 1.00 41.41 122 GLU A N 1
ATOM 1054 C CA . GLU A 1 122 ? 11.980 19.141 -31.672 1.00 41.41 122 GLU A CA 1
ATOM 1055 C C . GLU A 1 122 ? 12.561 20.486 -31.228 1.00 41.41 122 GLU A C 1
ATOM 1057 O O . GLU A 1 122 ? 13.232 21.129 -32.065 1.00 41.41 122 GLU A O 1
#

Sequence (122 aa):
MNDYVIALFGTLMVYVWIQTIKSFMRMNLFKKIKNRILVLTTLYVVEHAREGFIGYQYRNFIYRKLEEEELRQWVERVDVRWINETRFVLSLDMLYNNNLRMKYEFPMDMTQMTRTSMKDKE

Secondary structure (DSSP, 8-state):
--SHHHHHHHHHHHHHHHHHHHHHHHHHHHHHHHHHHHHHHHHHHHHTTTT---HHHHHHHHHHHHHHTT-GGGEEEEEEEEEETTEEEEEEEEEETTTEEEEEEEEEE-HHHHHHHHHTT-